Protein AF-A0AAE1NZ34-F1 (afdb_monomer)

Organism: NCBI:txid1843537

pLDDT: mean 85.3, std 11.64, range [49.19, 97.06]

Radius of gyration: 20.09 Å; Cα contacts (8 Å, |Δi|>4): 32; chains: 1; bounding box: 47×21×48 Å

Mean predicted aligned error: 11.44 Å

Sequence (79 aa):
ADWLSLRRDLEQTSWTTLLQGGSESMARAFTSHLLALQNRHVPHRNYTTRPKDQPWFGYRCRAAAEEKYSAWMFRFHLH

Foldseek 3Di:
DQVVQLVVVVVVDPLVVQQDDDPVSNVVSVVVVNVVSCCVRPNDPPCPDDPCRPPVNDPVNNVVVVVVVVVVVVVVVVD

Structure (mmCIF, N/CA/C/O backbone):
data_AF-A0AAE1NZ34-F1
#
_entry.id   AF-A0AAE1NZ34-F1
#
loop_
_atom_site.group_PDB
_atom_site.id
_atom_site.type_symbol
_atom_site.label_atom_id
_atom_site.label_alt_id
_atom_site.label_comp_id
_atom_site.label_asym_id
_atom_site.label_entity_id
_atom_site.label_seq_id
_atom_site.pdbx_PDB_ins_code
_atom_site.Cartn_x
_atom_site.Cartn_y
_atom_site.Cartn_z
_atom_site.occupancy
_atom_site.B_iso_or_equiv
_atom_site.auth_seq_id
_atom_site.auth_comp_id
_atom_site.auth_asym_id
_atom_site.auth_atom_id
_atom_site.pdbx_PDB_model_num
ATOM 1 N N . ALA A 1 1 ? -7.237 -4.387 -10.129 1.00 85.31 1 ALA A N 1
ATOM 2 C CA . ALA A 1 1 ? -7.026 -3.864 -8.768 1.00 85.31 1 ALA A CA 1
ATOM 3 C C . ALA A 1 1 ? -8.357 -3.320 -8.283 1.00 85.31 1 ALA A C 1
ATOM 5 O O . ALA A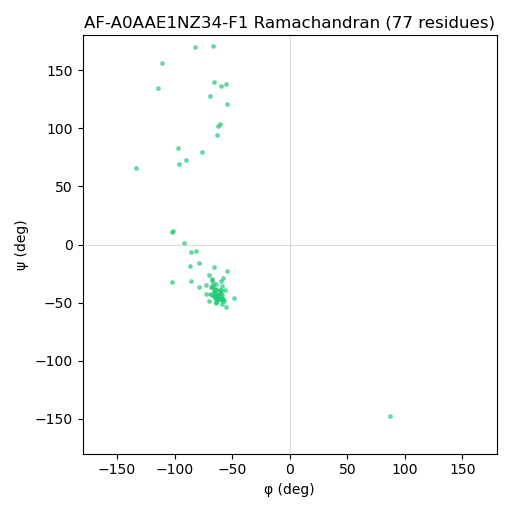 1 1 ? -8.868 -2.400 -8.910 1.00 85.31 1 ALA A O 1
ATOM 6 N N . ASP A 1 2 ? -8.936 -3.927 -7.251 1.00 90.69 2 ASP A N 1
ATOM 7 C CA . ASP A 1 2 ? -10.203 -3.515 -6.644 1.00 90.69 2 ASP A CA 1
ATOM 8 C C . ASP A 1 2 ? -9.942 -2.638 -5.411 1.00 90.69 2 ASP A C 1
ATOM 10 O O . ASP A 1 2 ? -9.903 -3.085 -4.266 1.00 90.69 2 ASP A O 1
ATOM 14 N N . TRP A 1 3 ? -9.718 -1.351 -5.658 1.00 90.94 3 TRP A N 1
ATOM 15 C CA . TRP A 1 3 ? -9.417 -0.386 -4.601 1.00 90.94 3 TRP A CA 1
ATOM 16 C C . TRP A 1 3 ? -10.618 -0.078 -3.699 1.00 90.94 3 TRP A C 1
ATOM 18 O O . TRP A 1 3 ? -10.434 0.286 -2.538 1.00 90.94 3 TRP A O 1
ATOM 28 N N . LEU A 1 4 ? -11.842 -0.226 -4.214 1.00 95.75 4 LEU A N 1
ATOM 29 C CA . LEU A 1 4 ? -13.060 0.050 -3.453 1.00 95.75 4 LEU A CA 1
ATOM 30 C C . LEU A 1 4 ? -13.308 -1.033 -2.405 1.00 95.75 4 LEU A C 1
ATOM 32 O O . LEU A 1 4 ? -13.628 -0.706 -1.262 1.00 95.75 4 LEU A O 1
ATOM 36 N N . SER A 1 5 ? -13.112 -2.303 -2.762 1.00 93.81 5 SER A N 1
ATOM 37 C CA . SER A 1 5 ? -13.222 -3.401 -1.800 1.00 93.81 5 SER A CA 1
ATOM 38 C C . SER A 1 5 ? -12.099 -3.369 -0.761 1.00 93.81 5 SER A C 1
ATOM 40 O O . SER A 1 5 ? -12.378 -3.568 0.417 1.00 93.81 5 SER A O 1
ATOM 42 N N . LEU A 1 6 ? -10.869 -2.994 -1.144 1.00 94.25 6 LEU A N 1
ATOM 43 C CA . LEU A 1 6 ? -9.784 -2.753 -0.181 1.00 94.25 6 LEU A CA 1
ATOM 44 C C . LEU A 1 6 ? -10.164 -1.684 0.852 1.00 94.25 6 LEU A C 1
ATOM 46 O O . LEU A 1 6 ? -9.988 -1.886 2.051 1.00 94.25 6 LEU A O 1
ATOM 50 N N . ARG A 1 7 ? -10.691 -0.545 0.386 1.00 95.81 7 ARG A N 1
ATOM 51 C CA . ARG A 1 7 ? -11.113 0.551 1.263 1.00 95.81 7 ARG A CA 1
ATOM 52 C C . ARG A 1 7 ? -12.212 0.110 2.228 1.00 95.81 7 ARG A C 1
ATOM 54 O O . ARG A 1 7 ? -12.105 0.383 3.419 1.00 95.81 7 ARG A O 1
ATOM 61 N N . ARG A 1 8 ? -13.235 -0.585 1.726 1.00 97.06 8 ARG A N 1
ATOM 62 C CA . ARG A 1 8 ? -14.342 -1.087 2.550 1.00 97.06 8 ARG A CA 1
ATOM 63 C C . ARG A 1 8 ? -13.840 -2.021 3.652 1.00 97.06 8 ARG A C 1
ATOM 65 O O . ARG A 1 8 ? -14.222 -1.856 4.805 1.00 97.06 8 ARG A O 1
ATOM 72 N N . ASP A 1 9 ? -12.959 -2.959 3.314 1.00 96.06 9 ASP A N 1
ATOM 73 C CA . ASP A 1 9 ? -12.418 -3.913 4.285 1.00 96.06 9 ASP A CA 1
ATOM 74 C C . ASP A 1 9 ? -11.543 -3.216 5.344 1.00 96.06 9 ASP A C 1
ATOM 76 O O . ASP A 1 9 ? -11.587 -3.582 6.519 1.00 96.06 9 ASP A O 1
ATOM 80 N N .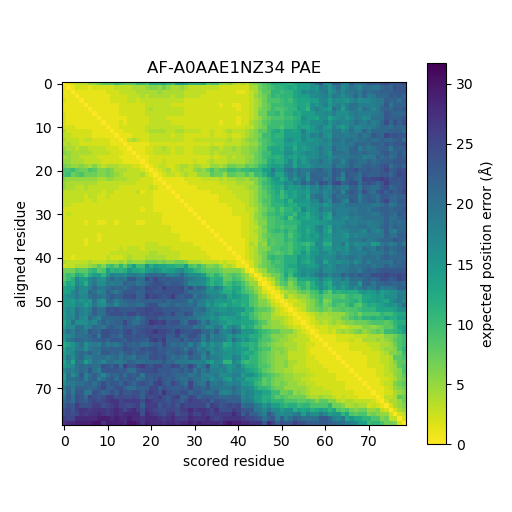 LEU A 1 10 ? -10.792 -2.170 4.971 1.00 95.00 10 LEU A N 1
ATOM 81 C CA . LEU A 1 10 ? -10.040 -1.341 5.925 1.00 95.00 10 LEU A CA 1
ATOM 82 C C . LEU A 1 10 ? -10.961 -0.569 6.883 1.00 95.00 10 LEU A C 1
ATOM 84 O O . LEU A 1 10 ? -10.674 -0.500 8.078 1.00 95.00 10 LEU A O 1
ATOM 88 N N . GLU A 1 11 ? -12.068 -0.015 6.382 1.00 96.25 11 GLU A N 1
ATOM 89 C CA . GLU A 1 11 ? -13.074 0.689 7.194 1.00 96.25 11 GLU A CA 1
ATOM 90 C C . GLU A 1 11 ? -13.805 -0.265 8.157 1.00 96.25 11 GLU A C 1
ATOM 92 O O . GLU A 1 11 ? -14.144 0.122 9.272 1.00 96.25 11 GLU A O 1
ATOM 97 N N . GLN A 1 12 ? -14.007 -1.525 7.760 1.00 96.00 12 GLN A N 1
ATOM 98 C CA . GLN A 1 12 ? -14.661 -2.559 8.575 1.00 96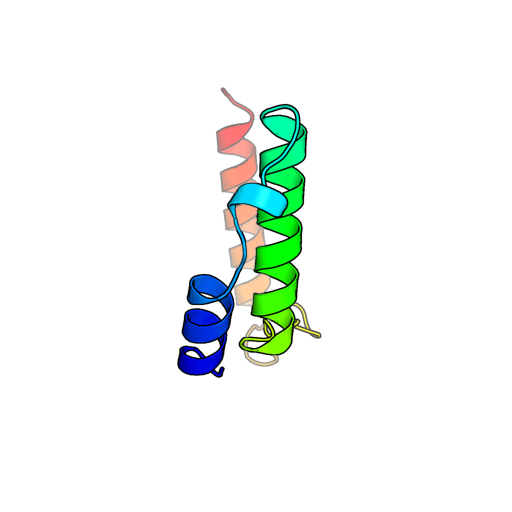.00 12 GLN A CA 1
ATOM 99 C C . GLN A 1 12 ? -13.706 -3.295 9.526 1.00 96.00 12 GLN A C 1
ATOM 101 O O . GLN A 1 12 ? -14.143 -4.103 10.348 1.00 96.00 12 GLN A O 1
ATOM 106 N N . THR A 1 13 ? -12.400 -3.042 9.430 1.00 95.25 13 THR A N 1
ATOM 107 C CA . THR A 1 13 ? -11.407 -3.700 10.279 1.00 95.25 13 THR A CA 1
ATOM 108 C C . THR A 1 13 ? -11.535 -3.213 11.721 1.00 95.25 13 THR A C 1
ATOM 110 O O . THR A 1 13 ? -11.472 -2.019 12.009 1.00 95.25 13 THR A O 1
ATOM 113 N N . SER A 1 14 ? -11.652 -4.152 12.661 1.00 93.88 14 SER A N 1
ATOM 114 C CA . SER A 1 14 ? -11.645 -3.844 14.092 1.00 93.88 14 SER A CA 1
ATOM 115 C C . SER A 1 14 ? -10.219 -3.548 14.577 1.00 93.88 14 SER A C 1
ATOM 117 O O . SER A 1 14 ? -9.543 -4.388 15.166 1.00 93.88 14 SER A O 1
ATOM 119 N N . TRP A 1 15 ? -9.733 -2.331 14.323 1.00 92.94 15 TRP A N 1
ATOM 120 C CA . TRP A 1 15 ? -8.364 -1.927 14.667 1.00 92.94 15 TRP A CA 1
ATOM 121 C C . TRP A 1 15 ? -8.051 -2.029 16.161 1.00 92.94 15 TRP A C 1
ATOM 123 O O . TRP A 1 15 ? -6.927 -2.348 16.525 1.00 92.94 15 TRP A O 1
ATOM 133 N N . THR A 1 16 ? -9.039 -1.821 17.030 1.00 92.69 16 THR A N 1
ATOM 134 C CA . THR A 1 16 ? -8.876 -1.919 18.489 1.00 92.69 16 THR A CA 1
ATOM 135 C C . THR A 1 16 ? -8.593 -3.341 18.968 1.00 92.69 16 THR A C 1
ATOM 137 O O . THR A 1 16 ? -7.917 -3.530 19.977 1.00 92.69 16 THR A O 1
ATOM 140 N N . THR A 1 17 ? -9.091 -4.351 18.252 1.00 92.62 17 THR A N 1
ATOM 141 C CA . THR A 1 17 ? -8.793 -5.759 18.551 1.00 92.62 17 THR A CA 1
ATOM 142 C C . THR A 1 17 ? -7.498 -6.213 17.890 1.00 92.62 17 THR A C 1
ATOM 144 O O . THR A 1 17 ? -6.774 -7.028 18.450 1.00 92.62 17 THR A O 1
ATOM 147 N N . LEU A 1 18 ? -7.173 -5.645 16.728 1.00 91.62 18 LEU A N 1
ATOM 148 C CA . LEU A 1 18 ? -5.985 -5.994 15.954 1.00 91.62 18 LEU A CA 1
ATOM 149 C C . LEU A 1 18 ? -4.698 -5.361 16.507 1.00 91.62 18 LEU A C 1
ATOM 151 O O . LEU A 1 18 ? -3.635 -5.980 16.481 1.00 91.62 18 LEU A O 1
ATOM 155 N N . LEU A 1 19 ? -4.780 -4.131 17.015 1.00 94.56 19 LEU A N 1
ATOM 156 C CA . LEU A 1 19 ? -3.647 -3.363 17.533 1.00 94.56 19 LEU A CA 1
ATOM 157 C C . LEU A 1 19 ? -3.539 -3.520 19.050 1.00 94.56 19 LEU A C 1
ATOM 159 O O . LEU A 1 19 ? -3.780 -2.589 19.816 1.00 94.56 19 LEU A O 1
ATOM 163 N N . GLN A 1 20 ? -3.165 -4.724 19.477 1.00 92.50 20 GLN A N 1
ATOM 164 C CA . GLN A 1 20 ? -2.931 -5.054 20.881 1.00 92.50 20 GLN A CA 1
ATOM 165 C C . GLN A 1 20 ? -1.442 -5.305 21.171 1.00 92.50 20 GLN A C 1
ATOM 167 O O . GLN A 1 20 ? -0.652 -5.666 20.292 1.00 92.50 20 GLN A O 1
ATOM 172 N N . GLY A 1 21 ? -1.060 -5.129 22.437 1.00 91.88 21 GLY A N 1
ATOM 173 C CA . GLY A 1 21 ? 0.305 -5.354 22.916 1.00 91.88 21 GLY A CA 1
ATOM 174 C C . GLY A 1 21 ? 1.217 -4.133 22.779 1.00 91.88 21 GLY A C 1
ATOM 175 O O . GLY A 1 21 ? 0.780 -3.000 22.949 1.00 91.88 21 GLY A O 1
ATOM 176 N N . GLY A 1 22 ? 2.505 -4.372 22.534 1.00 93.44 22 GLY A N 1
ATOM 177 C CA . GLY A 1 22 ? 3.511 -3.322 22.359 1.00 93.44 22 GLY A CA 1
ATOM 178 C C . GLY A 1 22 ? 3.534 -2.743 20.941 1.00 93.44 22 GLY A C 1
ATOM 179 O O . GLY A 1 22 ? 2.944 -3.287 20.011 1.00 93.44 22 GLY A O 1
ATOM 180 N N . SER A 1 23 ? 4.274 -1.652 20.748 1.00 92.50 23 SER A N 1
ATOM 181 C CA . SER A 1 23 ? 4.382 -0.971 19.448 1.00 92.50 23 SER A CA 1
ATOM 182 C C . SER A 1 23 ? 4.870 -1.887 18.318 1.00 92.50 23 SER A C 1
ATOM 184 O O . SER A 1 23 ? 4.345 -1.825 17.209 1.00 92.50 23 SER A O 1
ATOM 186 N N . GLU A 1 24 ? 5.824 -2.781 18.592 1.00 95.12 24 GLU A N 1
ATOM 187 C CA . GLU A 1 24 ? 6.327 -3.733 17.596 1.00 95.12 24 GLU A CA 1
ATOM 188 C C . GLU A 1 24 ? 5.270 -4.776 17.199 1.00 95.12 24 GLU A C 1
ATOM 190 O O . GLU A 1 24 ? 5.090 -5.057 16.010 1.00 95.12 24 GLU A O 1
ATOM 195 N N . SER A 1 25 ? 4.532 -5.329 18.169 1.00 92.06 25 SER A N 1
ATOM 196 C CA . SER A 1 25 ? 3.470 -6.299 17.879 1.00 92.06 25 SER A CA 1
ATOM 197 C C . SER A 1 25 ? 2.328 -5.649 17.104 1.00 92.06 25 SER A C 1
ATOM 199 O O . SER A 1 25 ? 1.839 -6.240 16.142 1.00 92.06 25 SER A O 1
ATOM 201 N N . MET A 1 26 ? 1.971 -4.407 17.445 1.00 95.81 26 MET A N 1
ATOM 202 C CA . MET A 1 26 ? 0.990 -3.620 16.698 1.00 95.81 26 MET A CA 1
ATOM 203 C C . MET A 1 26 ? 1.446 -3.354 15.262 1.00 95.81 26 MET A C 1
ATOM 205 O O . MET A 1 26 ? 0.681 -3.584 14.329 1.00 95.81 26 MET A O 1
ATOM 209 N N . ALA A 1 27 ? 2.696 -2.923 15.061 1.00 95.94 27 ALA A N 1
ATOM 210 C CA . ALA A 1 27 ? 3.240 -2.672 13.727 1.00 95.94 27 ALA A CA 1
ATOM 211 C C . ALA A 1 27 ? 3.236 -3.945 12.868 1.00 95.94 27 ALA A C 1
ATOM 213 O O . ALA A 1 27 ? 2.861 -3.909 11.692 1.00 95.94 27 ALA A O 1
ATOM 214 N N . ARG A 1 28 ? 3.591 -5.091 13.462 1.00 95.94 28 ARG A N 1
ATOM 215 C CA . ARG A 1 28 ? 3.556 -6.390 12.784 1.00 95.94 28 ARG A CA 1
ATOM 216 C C . ARG A 1 28 ? 2.131 -6.806 12.421 1.00 95.94 28 ARG A C 1
ATOM 218 O O . ARG A 1 28 ? 1.908 -7.232 11.286 1.00 95.94 28 ARG A O 1
ATOM 225 N N . ALA A 1 29 ? 1.180 -6.668 13.345 1.00 95.12 29 ALA A N 1
ATOM 226 C CA . ALA A 1 29 ? -0.225 -7.007 13.120 1.00 95.12 29 ALA A CA 1
ATOM 227 C C . ALA A 1 29 ? -0.844 -6.122 12.031 1.00 95.12 29 ALA A C 1
ATOM 229 O O . ALA A 1 29 ? -1.427 -6.636 11.077 1.00 95.12 29 ALA A O 1
ATOM 230 N N . PHE A 1 30 ? -0.627 -4.806 12.120 1.00 96.19 30 PHE A N 1
ATOM 231 C CA . PHE A 1 30 ? -1.060 -3.834 11.120 1.00 96.19 30 PHE A CA 1
ATOM 232 C C . PHE A 1 30 ? -0.527 -4.186 9.730 1.00 96.19 30 PHE A C 1
ATOM 234 O O . PHE A 1 30 ? -1.294 -4.327 8.778 1.00 96.19 30 PHE A O 1
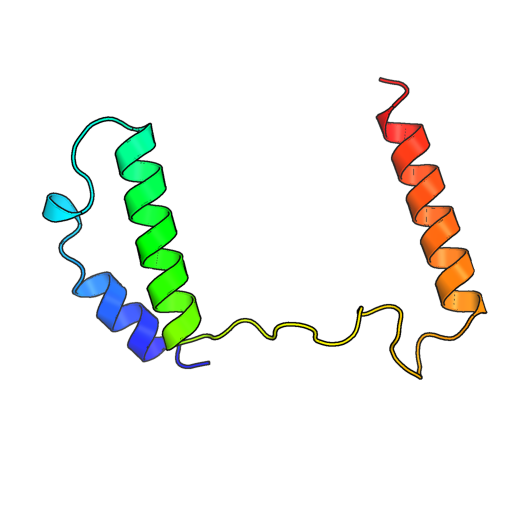ATOM 241 N N . THR A 1 31 ? 0.790 -4.375 9.623 1.00 95.56 31 THR A N 1
ATOM 242 C CA . THR A 1 31 ? 1.454 -4.652 8.344 1.00 95.56 31 THR A CA 1
ATOM 243 C C . THR A 1 31 ? 0.973 -5.967 7.742 1.00 95.56 31 THR A C 1
ATOM 245 O O . THR A 1 31 ? 0.665 -6.020 6.554 1.00 95.56 31 THR A O 1
ATOM 248 N N . SER A 1 32 ? 0.851 -7.019 8.554 1.00 95.56 32 SER A N 1
ATOM 249 C CA . SER A 1 32 ? 0.375 -8.326 8.086 1.00 95.56 32 SER A CA 1
ATOM 250 C C . SER A 1 32 ? -1.057 -8.245 7.557 1.00 95.56 32 SER A C 1
ATOM 252 O O . SER A 1 32 ? -1.350 -8.776 6.486 1.00 95.56 32 SER A O 1
ATOM 254 N N . HIS A 1 33 ? -1.936 -7.531 8.266 1.00 96.00 33 HIS A N 1
ATOM 255 C CA . HIS A 1 33 ? -3.321 -7.330 7.844 1.00 96.00 33 HIS A CA 1
ATOM 256 C C . HIS A 1 33 ? -3.418 -6.525 6.548 1.00 96.00 33 HIS A C 1
ATOM 258 O O . HIS A 1 33 ? -4.109 -6.925 5.610 1.00 96.00 33 HIS A O 1
ATOM 264 N N . LEU A 1 34 ? -2.660 -5.430 6.451 1.00 94.56 34 LEU A N 1
ATOM 265 C CA . LEU A 1 34 ? -2.619 -4.599 5.251 1.00 94.56 34 LEU A CA 1
ATOM 266 C C . LEU A 1 34 ? -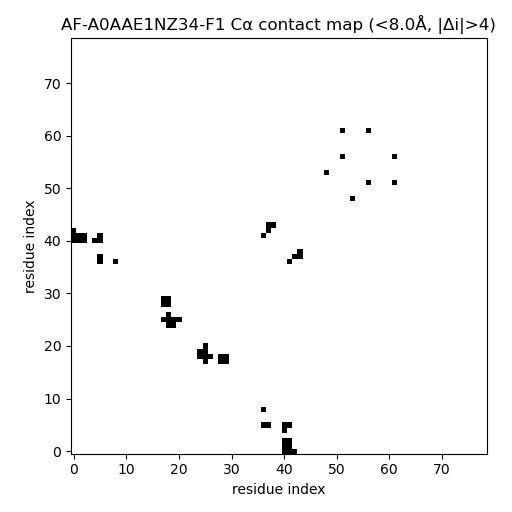2.114 -5.384 4.033 1.00 94.56 34 LEU A C 1
ATOM 268 O O . LEU A 1 34 ? -2.714 -5.298 2.963 1.00 94.56 34 LEU A O 1
ATOM 272 N N . LEU A 1 35 ? -1.055 -6.184 4.193 1.00 93.38 35 LEU A N 1
ATOM 273 C CA . LEU A 1 35 ? -0.522 -7.033 3.125 1.00 93.38 35 LEU A CA 1
ATOM 274 C C . LEU A 1 35 ? -1.524 -8.107 2.690 1.00 93.38 35 LEU A C 1
ATOM 276 O O . LEU A 1 35 ? -1.643 -8.376 1.495 1.00 93.38 35 LEU A O 1
ATOM 280 N N . ALA A 1 36 ? -2.270 -8.699 3.626 1.00 93.38 36 ALA A N 1
ATOM 281 C CA . ALA A 1 36 ? -3.307 -9.676 3.304 1.00 93.38 36 ALA A CA 1
ATOM 282 C C . ALA A 1 36 ? -4.431 -9.049 2.465 1.00 93.38 36 ALA A C 1
ATOM 284 O O . ALA A 1 36 ? -4.813 -9.597 1.426 1.00 93.38 36 ALA A O 1
ATOM 285 N N . LEU A 1 37 ? -4.918 -7.870 2.866 1.00 94.19 37 LEU A N 1
ATOM 286 C CA . LEU A 1 37 ? -5.941 -7.141 2.116 1.00 94.19 37 LEU A CA 1
ATOM 287 C C . LEU A 1 37 ? -5.428 -6.670 0.753 1.00 94.19 37 LEU A C 1
ATOM 289 O O . LEU A 1 37 ? -6.134 -6.793 -0.250 1.00 94.19 37 LEU A O 1
ATOM 293 N N . GLN A 1 38 ? -4.187 -6.186 0.693 1.00 92.06 38 GLN A N 1
ATOM 294 C CA . GLN A 1 38 ? -3.545 -5.832 -0.565 1.00 92.06 38 GLN A CA 1
ATOM 295 C C . GLN A 1 38 ? -3.476 -7.049 -1.485 1.00 92.06 38 GLN A C 1
ATOM 297 O O . GLN A 1 38 ? -3.932 -6.966 -2.615 1.00 92.06 38 GLN A O 1
ATOM 302 N N . ASN A 1 39 ? -2.973 -8.194 -1.019 1.00 90.56 39 ASN A N 1
ATOM 303 C CA . ASN A 1 39 ? -2.863 -9.393 -1.847 1.00 90.56 39 ASN A CA 1
ATOM 304 C C . ASN A 1 39 ? -4.225 -9.861 -2.388 1.00 90.56 39 ASN A C 1
ATOM 306 O O . ASN A 1 39 ? -4.317 -10.314 -3.527 1.00 90.56 39 ASN A O 1
ATOM 310 N N . ARG A 1 40 ? -5.287 -9.709 -1.589 1.00 92.69 40 ARG A N 1
ATOM 311 C CA . ARG A 1 40 ? -6.654 -10.080 -1.969 1.00 92.69 40 ARG A CA 1
ATOM 312 C C . ARG A 1 40 ? -7.247 -9.166 -3.042 1.00 92.69 40 ARG A C 1
ATOM 314 O O . ARG A 1 40 ? -7.821 -9.655 -4.010 1.00 92.69 40 ARG A O 1
ATOM 321 N N . HIS A 1 41 ? -7.140 -7.853 -2.860 1.00 92.50 41 HIS A N 1
ATOM 322 C CA . HIS A 1 41 ? -7.885 -6.871 -3.662 1.00 92.50 41 HIS A CA 1
ATOM 323 C C . HIS A 1 41 ? -7.035 -6.212 -4.748 1.00 92.50 41 HIS A C 1
ATOM 325 O O . HIS A 1 41 ? -7.501 -5.871 -5.839 1.00 92.50 41 HIS A O 1
ATOM 331 N N . VAL A 1 42 ? -5.750 -6.042 -4.465 1.00 88.56 42 VAL A N 1
ATOM 332 C CA . VAL A 1 42 ? -4.763 -5.404 -5.333 1.00 88.56 42 VAL A CA 1
ATOM 333 C C . VAL A 1 42 ? -3.509 -6.275 -5.357 1.00 88.56 42 VAL A C 1
ATOM 335 O O . VAL A 1 42 ? -2.458 -5.859 -4.857 1.00 88.56 42 VAL A O 1
ATOM 338 N N . PRO A 1 43 ? -3.602 -7.502 -5.909 1.00 79.50 43 PRO A N 1
ATOM 339 C CA . PRO A 1 43 ? -2.442 -8.368 -6.003 1.00 79.50 43 PRO A CA 1
ATOM 340 C C . PRO A 1 43 ? -1.343 -7.594 -6.721 1.00 79.50 43 PRO A C 1
ATOM 342 O O . PRO A 1 43 ? -1.527 -7.091 -7.838 1.00 79.50 43 PRO A O 1
ATOM 345 N N . HIS A 1 44 ? -0.210 -7.437 -6.041 1.00 70.38 44 HIS A N 1
ATOM 346 C CA . HIS A 1 44 ? 0.960 -6.870 -6.675 1.00 70.38 44 HIS A CA 1
ATOM 347 C C . HIS A 1 44 ? 1.313 -7.788 -7.845 1.00 70.38 44 HIS A C 1
ATOM 349 O O . HIS A 1 44 ? 1.263 -9.015 -7.731 1.00 70.38 44 HIS A O 1
ATOM 355 N N . ARG A 1 45 ? 1.639 -7.205 -9.001 1.00 66.31 45 ARG A N 1
ATOM 356 C CA . ARG A 1 45 ? 2.229 -7.990 -10.082 1.00 66.31 45 ARG A CA 1
ATOM 357 C C . ARG A 1 45 ? 3.551 -8.527 -9.550 1.00 66.31 45 ARG A C 1
ATOM 359 O O . ARG A 1 45 ? 4.530 -7.790 -9.477 1.00 66.31 45 ARG A O 1
ATOM 366 N N . ASN A 1 46 ? 3.564 -9.799 -9.172 1.00 61.81 46 ASN A N 1
ATOM 367 C CA . ASN A 1 46 ? 4.798 -10.546 -9.051 1.00 61.81 46 ASN A CA 1
ATOM 368 C C . ASN A 1 46 ? 5.421 -10.549 -10.440 1.00 61.81 46 ASN A C 1
ATOM 370 O O . ASN A 1 46 ? 4.930 -11.214 -11.351 1.00 61.81 46 ASN A O 1
ATOM 374 N N . TYR A 1 47 ? 6.445 -9.720 -10.627 1.00 59.94 47 TYR A N 1
ATOM 375 C CA . TYR A 1 47 ? 7.262 -9.754 -11.826 1.00 59.94 47 TYR A CA 1
ATOM 376 C C . TYR A 1 47 ? 7.944 -11.124 -11.858 1.00 59.94 47 TYR A C 1
AT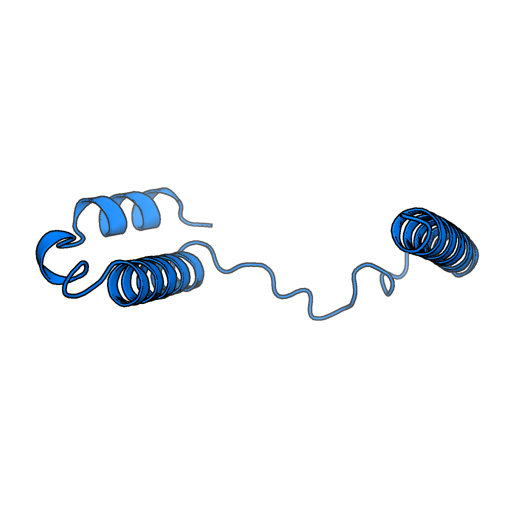OM 378 O O . TYR A 1 47 ? 8.973 -11.331 -11.224 1.00 59.94 47 TYR A O 1
ATOM 386 N N . THR A 1 48 ? 7.337 -12.079 -12.563 1.00 65.19 48 THR A N 1
ATOM 387 C CA . THR A 1 48 ? 7.883 -13.433 -12.753 1.00 65.19 48 THR A CA 1
ATOM 388 C C . THR A 1 48 ? 9.174 -13.409 -13.572 1.00 65.19 48 THR A C 1
ATOM 390 O O . THR A 1 48 ? 9.979 -14.331 -13.506 1.00 65.19 48 THR A O 1
ATOM 393 N N . THR A 1 49 ? 9.398 -12.315 -14.298 1.00 68.06 49 THR A N 1
ATOM 394 C CA . THR A 1 49 ? 10.628 -11.980 -15.014 1.00 68.06 49 THR A CA 1
ATOM 395 C C . THR A 1 49 ? 11.254 -10.745 -14.389 1.00 68.06 49 THR A C 1
ATOM 397 O O . THR A 1 49 ? 10.543 -9.755 -14.180 1.00 68.06 49 THR A O 1
ATOM 400 N N . ARG A 1 50 ? 12.575 -10.736 -14.154 1.00 69.75 50 ARG A N 1
ATOM 401 C CA . ARG A 1 50 ? 13.244 -9.508 -13.701 1.00 69.75 50 ARG A CA 1
ATOM 402 C C . ARG A 1 50 ? 12.936 -8.398 -14.714 1.00 69.75 50 ARG A C 1
ATOM 404 O O . ARG A 1 50 ? 13.002 -8.649 -15.916 1.00 69.75 50 ARG A O 1
ATOM 411 N N . PRO A 1 51 ? 12.645 -7.160 -14.286 1.00 67.06 51 PRO A N 1
ATOM 412 C CA . PRO A 1 51 ? 12.402 -6.057 -15.219 1.00 67.06 51 PRO A CA 1
ATOM 413 C C . PRO A 1 51 ? 13.543 -5.830 -16.232 1.00 67.06 51 PRO A C 1
ATOM 415 O O . PRO A 1 51 ? 13.309 -5.308 -17.315 1.00 67.06 51 PRO A O 1
ATOM 418 N N . LYS A 1 52 ? 14.768 -6.272 -15.905 1.00 67.75 52 LYS A N 1
ATOM 419 C CA . LYS A 1 52 ? 15.958 -6.247 -16.776 1.00 67.75 52 LYS A CA 1
ATOM 420 C C . LYS A 1 52 ? 16.048 -7.410 -17.784 1.00 67.75 52 LYS A C 1
ATOM 422 O O . LYS A 1 52 ? 16.964 -7.430 -18.605 1.00 67.75 52 LYS A O 1
ATOM 427 N N . ASP A 1 53 ? 15.138 -8.376 -17.719 1.00 72.19 53 ASP A N 1
ATOM 428 C CA . ASP A 1 53 ? 15.064 -9.536 -18.624 1.00 72.19 53 ASP A CA 1
ATOM 429 C C . ASP A 1 53 ? 13.964 -9.369 -19.680 1.00 72.19 53 ASP A C 1
ATOM 431 O O . ASP A 1 53 ? 13.615 -10.305 -20.394 1.00 72.19 53 ASP A O 1
ATOM 435 N N . GLN A 1 54 ? 13.406 -8.163 -19.792 1.00 76.81 54 GLN A N 1
ATOM 436 C CA . GLN A 1 54 ? 12.455 -7.841 -20.841 1.00 76.81 54 GLN A CA 1
ATOM 437 C C . GLN A 1 54 ? 13.144 -7.881 -22.218 1.00 76.81 54 GLN A C 1
ATOM 439 O O . GLN A 1 54 ? 14.250 -7.354 -22.341 1.00 76.81 54 GLN A O 1
ATOM 444 N N . PRO A 1 55 ? 12.504 -8.414 -23.277 1.00 76.75 55 PRO A N 1
ATOM 445 C CA . PRO A 1 55 ? 13.112 -8.507 -24.612 1.00 76.75 55 PRO A CA 1
ATOM 446 C C . PRO A 1 55 ? 13.558 -7.160 -25.198 1.00 76.75 55 PRO A C 1
ATOM 448 O O . PRO A 1 55 ? 14.509 -7.097 -25.971 1.00 76.75 55 PRO A O 1
ATOM 451 N N . TRP A 1 56 ? 12.889 -6.070 -24.810 1.00 79.25 56 TRP A N 1
ATOM 452 C CA . TRP A 1 56 ? 13.243 -4.706 -25.211 1.00 79.25 56 TRP A CA 1
ATOM 453 C C . TRP A 1 56 ? 14.419 -4.124 -24.407 1.00 79.25 56 TRP A C 1
ATOM 455 O O . TRP A 1 56 ? 15.025 -3.139 -24.824 1.00 79.25 56 TRP A O 1
ATOM 465 N N . PHE A 1 57 ? 14.774 -4.728 -23.270 1.00 81.38 57 PHE A N 1
ATOM 466 C CA . PHE A 1 57 ? 15.896 -4.320 -22.429 1.00 81.38 57 PHE A CA 1
ATOM 467 C C . PHE A 1 57 ? 17.172 -5.058 -22.852 1.00 81.38 57 PHE A C 1
ATOM 469 O O . PHE A 1 57 ? 17.654 -5.985 -22.199 1.00 81.38 57 PHE A O 1
ATOM 476 N N . GLY A 1 58 ? 17.702 -4.648 -24.005 1.00 81.06 58 GLY A N 1
ATOM 477 C CA . GLY A 1 58 ? 18.865 -5.275 -24.628 1.00 81.06 58 GLY A CA 1
ATOM 478 C C . GLY A 1 58 ? 20.174 -5.114 -23.843 1.00 81.06 58 GLY A C 1
ATOM 479 O O . GLY A 1 58 ? 20.290 -4.324 -22.904 1.00 81.06 58 GLY A O 1
ATOM 480 N N . TYR A 1 59 ? 21.206 -5.836 -24.290 1.00 82.00 59 TYR A N 1
ATOM 481 C CA . TYR A 1 59 ? 22.527 -5.913 -23.647 1.00 82.00 59 TYR A CA 1
ATOM 482 C C . TYR A 1 59 ? 23.129 -4.547 -23.274 1.00 82.00 59 TYR A C 1
ATOM 484 O O . TYR A 1 59 ? 23.573 -4.354 -22.144 1.00 82.00 59 TYR A O 1
ATOM 492 N N . ARG A 1 60 ? 23.093 -3.570 -24.191 1.00 84.12 60 ARG A N 1
ATOM 493 C CA . ARG A 1 60 ? 23.663 -2.232 -23.950 1.00 84.12 60 ARG A CA 1
ATOM 494 C C . ARG A 1 60 ? 22.947 -1.484 -22.824 1.00 84.12 60 ARG A C 1
ATOM 496 O O . ARG A 1 60 ? 23.593 -0.837 -22.007 1.00 84.12 60 ARG A O 1
ATOM 503 N N . CYS A 1 61 ? 21.622 -1.601 -22.754 1.00 83.25 61 CYS A N 1
ATOM 504 C CA . CYS A 1 61 ? 20.828 -0.995 -21.686 1.00 83.25 61 CYS A CA 1
ATOM 505 C C . C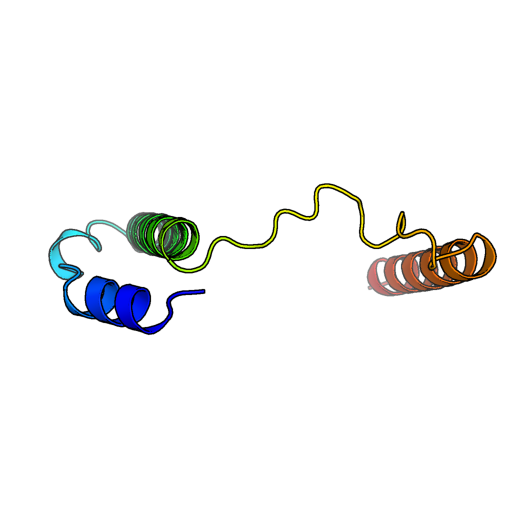YS A 1 61 ? 21.113 -1.657 -20.334 1.00 83.25 61 CYS A C 1
ATOM 507 O O . CYS A 1 61 ? 21.177 -0.968 -19.316 1.00 83.25 61 CYS A O 1
ATOM 509 N N . ARG A 1 62 ? 21.343 -2.977 -20.325 1.00 82.25 62 ARG A N 1
ATOM 510 C CA . ARG A 1 62 ? 21.731 -3.718 -19.121 1.00 82.25 62 ARG A CA 1
ATOM 511 C C . ARG A 1 62 ? 23.092 -3.284 -18.587 1.00 82.25 62 ARG A C 1
ATOM 513 O O . ARG A 1 62 ? 23.163 -2.920 -17.417 1.00 82.25 62 ARG A O 1
ATOM 520 N N . ALA A 1 63 ? 24.107 -3.230 -19.448 1.00 85.69 63 ALA A N 1
ATOM 521 C CA . ALA A 1 63 ? 25.451 -2.791 -19.073 1.00 85.69 63 ALA A CA 1
ATOM 522 C C . ALA A 1 63 ? 25.442 -1.368 -18.484 1.00 85.69 63 ALA A C 1
ATOM 524 O O . ALA A 1 63 ? 25.956 -1.142 -17.392 1.00 85.69 63 ALA A O 1
ATOM 525 N N . ALA A 1 64 ? 24.756 -0.427 -19.142 1.00 86.56 64 ALA A N 1
ATOM 526 C CA . ALA A 1 64 ? 24.647 0.948 -18.652 1.00 86.56 64 ALA A CA 1
ATOM 527 C C . ALA A 1 64 ? 23.899 1.055 -17.305 1.00 86.56 64 ALA A C 1
ATOM 529 O O . ALA A 1 64 ? 24.210 1.910 -16.475 1.00 86.56 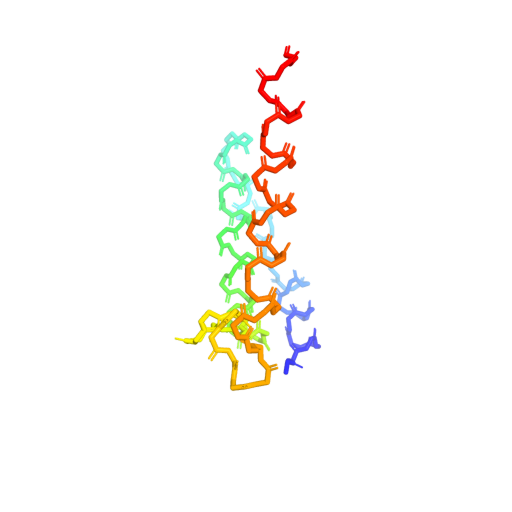64 ALA A O 1
ATOM 530 N N . ALA A 1 65 ? 22.894 0.206 -17.067 1.00 85.25 65 ALA A N 1
ATOM 531 C CA . ALA A 1 65 ? 22.170 0.183 -15.797 1.00 85.25 65 ALA A CA 1
ATOM 532 C C . ALA A 1 65 ? 23.003 -0.417 -14.651 1.00 85.25 65 ALA A C 1
ATOM 534 O O . ALA A 1 65 ? 22.873 0.026 -13.511 1.00 85.25 65 ALA A O 1
ATOM 535 N N . GLU A 1 66 ? 23.837 -1.417 -14.936 1.00 87.31 66 GLU A N 1
ATOM 536 C CA . GLU A 1 66 ? 24.764 -2.010 -13.965 1.00 87.31 66 GLU A CA 1
ATOM 537 C C . GLU A 1 66 ? 25.885 -1.041 -13.592 1.00 87.31 66 GLU A C 1
ATOM 539 O O . GLU A 1 66 ? 26.149 -0.862 -12.408 1.00 87.31 66 GLU A O 1
ATOM 544 N N . GLU A 1 67 ? 26.462 -0.334 -14.566 1.00 89.38 67 GLU A N 1
ATOM 545 C CA . GLU A 1 67 ? 27.471 0.701 -14.319 1.00 89.38 67 GLU A CA 1
ATOM 546 C C . GLU A 1 67 ? 26.931 1.813 -13.408 1.00 89.38 67 GLU A C 1
ATOM 548 O O . GLU A 1 67 ? 27.549 2.152 -12.396 1.00 89.38 67 GLU A O 1
ATOM 553 N N . LYS A 1 68 ? 25.726 2.326 -13.702 1.00 86.00 68 LYS A N 1
ATOM 554 C CA . LYS A 1 68 ? 25.058 3.324 -12.851 1.00 86.00 68 LYS A CA 1
ATOM 555 C C . LYS A 1 68 ? 24.818 2.813 -11.432 1.00 86.00 68 LYS A C 1
ATOM 557 O O . LYS A 1 68 ? 25.004 3.564 -10.478 1.00 86.00 68 LYS A O 1
ATOM 562 N N . TYR A 1 69 ? 24.399 1.556 -11.288 1.00 85.06 69 TYR A N 1
ATOM 563 C CA . TYR A 1 69 ? 24.169 0.950 -9.978 1.00 85.06 69 TYR A CA 1
ATOM 564 C C . TYR A 1 69 ? 25.472 0.797 -9.183 1.00 85.06 69 TYR A C 1
ATOM 566 O O . TYR A 1 69 ? 25.517 1.172 -8.014 1.00 85.06 69 TYR A O 1
ATOM 574 N N . SER A 1 70 ? 26.545 0.324 -9.818 1.00 88.12 70 SER A N 1
ATOM 575 C CA . SER A 1 70 ? 27.864 0.214 -9.191 1.00 88.12 70 SER A CA 1
ATOM 576 C C . SER A 1 70 ? 28.395 1.578 -8.755 1.00 88.12 70 SER A C 1
ATOM 578 O O . SER A 1 70 ? 28.817 1.729 -7.612 1.00 88.12 70 SER A O 1
ATOM 580 N N . ALA A 1 71 ? 28.301 2.597 -9.615 1.00 87.62 71 ALA A N 1
ATOM 581 C CA . ALA A 1 71 ? 28.705 3.961 -9.276 1.00 87.62 71 ALA A CA 1
ATOM 582 C C . ALA A 1 71 ? 27.914 4.525 -8.082 1.00 87.62 71 ALA A C 1
ATOM 584 O O . ALA A 1 71 ? 28.480 5.188 -7.212 1.00 87.62 71 ALA A O 1
ATOM 585 N N . TRP A 1 72 ? 26.613 4.231 -8.009 1.00 85.06 72 TRP A N 1
ATOM 586 C CA . TRP A 1 72 ? 25.780 4.590 -6.863 1.00 85.06 72 TRP A CA 1
ATOM 587 C C . TRP A 1 72 ? 26.246 3.877 -5.586 1.00 85.06 72 TRP A C 1
ATOM 589 O O . TRP A 1 72 ? 26.500 4.542 -4.587 1.00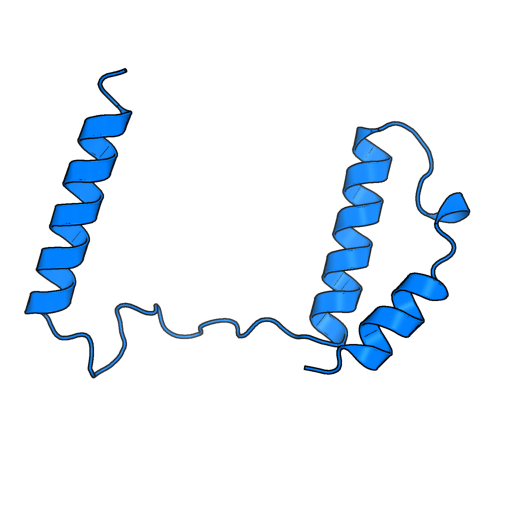 85.06 72 TRP A O 1
ATOM 599 N N . MET A 1 73 ? 26.462 2.560 -5.624 1.00 84.56 73 MET A N 1
ATOM 600 C CA . MET A 1 73 ? 26.934 1.791 -4.463 1.00 84.56 73 MET A CA 1
ATOM 601 C C . MET A 1 73 ? 28.283 2.286 -3.928 1.00 84.56 73 MET A C 1
ATOM 603 O O . MET A 1 73 ? 28.424 2.461 -2.716 1.00 84.56 73 MET A O 1
ATOM 607 N N . PHE A 1 74 ? 29.244 2.573 -4.816 1.00 80.69 74 PHE A N 1
ATOM 608 C CA . PHE A 1 74 ? 30.538 3.147 -4.432 1.00 80.69 74 PHE A CA 1
ATOM 609 C C . PHE A 1 74 ? 30.384 4.506 -3.747 1.00 80.69 74 PHE A C 1
ATOM 611 O O . PHE A 1 74 ? 31.063 4.776 -2.761 1.00 80.69 74 PHE A O 1
ATOM 618 N N . ARG A 1 75 ? 29.456 5.345 -4.219 1.00 70.69 75 ARG A N 1
ATOM 619 C CA . ARG A 1 75 ? 29.199 6.661 -3.623 1.00 70.69 75 ARG A CA 1
ATOM 620 C C . ARG A 1 75 ? 28.600 6.580 -2.214 1.00 70.69 75 ARG A C 1
ATOM 622 O O . ARG A 1 75 ? 28.851 7.476 -1.418 1.00 70.69 75 ARG A O 1
ATOM 629 N N . PHE A 1 76 ? 27.832 5.536 -1.904 1.00 61.78 76 PHE A N 1
ATOM 630 C CA . PHE A 1 76 ? 27.207 5.356 -0.586 1.00 61.78 76 PHE A CA 1
ATOM 631 C C . PHE A 1 76 ? 28.097 4.647 0.447 1.00 61.78 76 PHE A C 1
ATOM 633 O O . PHE A 1 76 ? 27.826 4.777 1.631 1.00 61.78 76 PHE A O 1
ATOM 640 N N . HIS A 1 77 ? 29.148 3.931 0.032 1.00 58.81 77 HIS A N 1
ATOM 641 C CA . HIS A 1 77 ? 30.103 3.271 0.947 1.00 58.81 77 HIS A CA 1
ATOM 642 C C . HIS A 1 77 ? 31.324 4.143 1.310 1.00 58.81 77 HIS A C 1
ATOM 644 O O . HIS A 1 77 ? 32.223 3.684 2.009 1.00 58.81 77 HIS A O 1
ATOM 650 N N . LEU A 1 78 ? 31.380 5.380 0.808 1.00 55.91 78 LEU A N 1
ATOM 651 C CA . LEU A 1 78 ? 32.448 6.360 1.057 1.00 55.91 78 LEU A CA 1
ATOM 652 C C . LEU A 1 78 ? 32.058 7.432 2.100 1.00 55.91 78 LEU A C 1
ATOM 654 O O . LEU A 1 78 ? 32.773 8.421 2.255 1.00 55.91 78 LEU A O 1
ATOM 658 N N . HIS A 1 79 ? 30.949 7.223 2.813 1.00 49.19 79 HIS A N 1
ATOM 659 C CA . HIS A 1 79 ? 30.493 7.986 3.980 1.00 49.19 79 HIS A CA 1
ATOM 660 C C . HIS A 1 79 ? 30.193 7.029 5.134 1.00 49.19 79 HIS A C 1
ATOM 662 O O . HIS A 1 79 ? 30.292 7.491 6.291 1.00 49.19 79 HIS A O 1
#

Solvent-accessible surface area (backbone atoms only — not comparable to full-atom values): 4712 Å² total; per-residue (Å²): 115,42,65,65,62,40,50,52,53,59,73,69,49,62,55,79,75,55,54,48,86,53,74,66,53,21,52,51,43,51,50,52,52,52,51,52,44,36,51,72,32,42,57,71,82,75,67,90,56,59,85,74,68,38,89,86,46,40,72,71,58,48,54,56,51,49,52,54,48,50,57,50,53,58,62,64,74,75,115

Secondary structure (DSSP, 8-state):
--HHHHHHHHHH--HHHHS-SSHHHHHHHHHHHHHHHHHHHS-----SS-GGGSTTS-HHHHHHHHHHHHHHHHHHS--